Protein AF-A0A535DQN3-F1 (afdb_monomer)

Mean predicted aligned error: 4.24 Å

pLDDT: mean 95.34, std 3.85, range [71.19, 98.5]

Foldseek 3Di:
DPDPPDDPVRDDDPDDDDDDDDDDDDPVVCVVVPPDPVPDDDQQFWFFFDADPDCVPGPDNPDDPGVVRGVVRRCVSNVHDPVD

Nearest PDB structures (foldseek):
  7yvy-assembly3_C  TM=9.181E-01  e=4.825E-03  Pyrococcus furiosus COM1
  7yvy-assembly2_B  TM=9.065E-01  e=1.284E-02  Pyrococcus furiosus COM1
  7yvy-assembly1_A  TM=8.983E-01  e=1.041E-02  Pyrococcus furiosus COM1

Structure (mmCIF, N/CA/C/O backbone):
data_AF-A0A535DQN3-F1
#
_entry.id   AF-A0A535DQN3-F1
#
loop_
_atom_site.group_PDB
_atom_site.id
_atom_site.type_symbol
_atom_site.label_atom_id
_atom_site.label_alt_id
_atom_site.label_comp_id
_atom_site.label_asym_id
_atom_site.label_entity_id
_atom_site.label_seq_id
_atom_site.pdbx_PDB_ins_code
_atom_site.Cartn_x
_atom_site.Cartn_y
_atom_site.Cartn_z
_atom_site.occupancy
_atom_site.B_iso_or_equiv
_atom_site.auth_seq_id
_atom_site.auth_comp_id
_atom_site.auth_asym_id
_atom_site.auth_atom_id
_atom_site.pdbx_PDB_model_num
ATOM 1 N N . MET A 1 1 ? 4.628 18.932 -23.557 1.00 71.19 1 MET A N 1
ATOM 2 C CA . MET A 1 1 ? 4.861 17.478 -23.414 1.00 71.19 1 MET A CA 1
ATOM 3 C C . MET A 1 1 ? 5.907 17.300 -22.326 1.00 71.19 1 MET A C 1
ATOM 5 O O . MET A 1 1 ? 6.860 18.062 -22.358 1.00 71.19 1 MET A O 1
ATOM 9 N N . VAL A 1 2 ? 5.687 16.418 -21.343 1.00 88.06 2 VAL A N 1
ATOM 10 C CA . VAL A 1 2 ? 6.602 16.250 -20.191 1.00 88.06 2 VAL A CA 1
ATOM 11 C C . VAL A 1 2 ? 7.551 15.080 -20.446 1.00 88.06 2 VAL A C 1
ATOM 13 O O . VAL A 1 2 ? 8.748 15.288 -20.591 1.00 88.06 2 VAL A O 1
ATOM 16 N N . CYS A 1 3 ? 7.014 13.871 -20.601 1.00 89.69 3 CYS A N 1
ATOM 17 C CA . CYS A 1 3 ? 7.780 12.682 -20.962 1.00 89.69 3 CYS A CA 1
ATOM 18 C C . CYS A 1 3 ? 6.931 11.807 -21.882 1.00 89.69 3 CYS A C 1
ATOM 20 O O . CYS A 1 3 ? 5.772 11.546 -21.578 1.00 89.69 3 CYS A O 1
ATOM 22 N N . PHE A 1 4 ? 7.476 11.368 -23.014 1.00 91.75 4 PHE A N 1
ATOM 23 C CA . PHE A 1 4 ? 6.785 10.415 -23.880 1.00 91.75 4 PHE A CA 1
ATOM 24 C C . PHE A 1 4 ? 6.667 9.050 -23.166 1.00 91.75 4 PHE A C 1
ATOM 26 O O . PHE A 1 4 ? 7.661 8.608 -22.591 1.00 91.75 4 PHE A O 1
ATOM 33 N N . PRO A 1 5 ? 5.512 8.354 -23.193 1.00 93.69 5 PRO A N 1
ATOM 34 C CA . PRO A 1 5 ? 4.286 8.633 -23.956 1.00 93.69 5 PRO A CA 1
ATOM 35 C C . PRO A 1 5 ? 3.198 9.403 -23.177 1.00 93.69 5 PRO A C 1
ATOM 37 O O . PRO A 1 5 ? 2.052 9.467 -23.615 1.00 93.69 5 PRO A O 1
ATOM 40 N N . TYR A 1 6 ? 3.518 9.980 -22.020 1.00 94.56 6 TYR A N 1
ATOM 41 C CA . TYR A 1 6 ? 2.537 10.511 -21.077 1.00 94.56 6 TYR A CA 1
ATOM 42 C C . TYR A 1 6 ? 2.261 12.023 -21.282 1.00 94.56 6 TYR A C 1
ATOM 44 O O . TYR A 1 6 ? 3.154 12.857 -21.081 1.00 94.56 6 TYR A O 1
ATOM 52 N N . PRO A 1 7 ? 1.025 12.436 -21.647 1.00 93.94 7 PRO A N 1
ATOM 53 C CA . PRO A 1 7 ? 0.627 13.845 -21.706 1.00 93.94 7 PRO A CA 1
ATOM 54 C C . PRO A 1 7 ? 0.651 14.500 -20.316 1.00 93.94 7 PRO A C 1
ATOM 56 O O . PRO A 1 7 ? 0.749 13.827 -19.294 1.00 93.94 7 PRO A O 1
ATOM 59 N N . LYS A 1 8 ? 0.532 15.836 -20.261 1.00 90.56 8 LYS A N 1
ATOM 60 C CA . LYS A 1 8 ? 0.700 16.631 -19.024 1.00 90.56 8 LYS A CA 1
ATOM 61 C C . LYS A 1 8 ? -0.065 16.059 -17.821 1.00 90.56 8 LYS A C 1
ATOM 63 O O . LYS A 1 8 ? 0.521 15.935 -16.758 1.00 90.56 8 LYS A O 1
ATOM 68 N N . LEU A 1 9 ? -1.332 15.680 -18.001 1.00 92.56 9 LEU A N 1
ATOM 69 C CA . LEU A 1 9 ? -2.198 15.198 -16.914 1.00 92.56 9 LEU A CA 1
ATOM 70 C C . LEU A 1 9 ? -1.955 13.731 -16.507 1.00 92.56 9 LEU A C 1
ATOM 72 O O . LEU A 1 9 ? -2.577 13.258 -15.567 1.00 92.56 9 LEU A O 1
ATOM 76 N N . MET A 1 10 ? -1.056 13.016 -17.191 1.00 94.31 10 MET A N 1
ATOM 77 C CA . MET A 1 10 ? -0.583 11.678 -16.802 1.00 94.31 10 MET A CA 1
ATOM 78 C C . MET A 1 10 ? 0.765 11.718 -16.064 1.00 94.31 10 MET A C 1
ATOM 80 O O . MET A 1 10 ? 1.322 10.671 -15.750 1.00 94.31 10 MET A O 1
ATOM 84 N N . ASN A 1 11 ? 1.317 12.910 -15.814 1.00 92.25 11 ASN A N 1
ATOM 85 C CA . ASN A 1 11 ? 2.547 13.086 -15.046 1.00 92.25 11 ASN A CA 1
ATOM 86 C C . ASN A 1 11 ? 2.203 13.655 -13.666 1.00 92.25 11 ASN A C 1
ATOM 88 O O . ASN A 1 11 ? 1.287 14.468 -13.536 1.00 92.25 11 ASN A O 1
ATOM 92 N N . ALA A 1 12 ? 2.942 13.231 -12.642 1.00 90.62 12 ALA A N 1
ATOM 93 C CA . ALA A 1 12 ? 2.718 13.683 -11.276 1.00 90.62 12 ALA A CA 1
ATOM 94 C C . ALA A 1 12 ? 2.998 15.187 -11.118 1.00 90.62 12 ALA A C 1
ATOM 96 O O . ALA A 1 12 ? 3.950 15.720 -11.689 1.00 90.62 12 ALA A O 1
ATOM 97 N N . ILE A 1 13 ? 2.192 15.848 -10.287 1.00 87.62 13 ILE A N 1
ATOM 98 C CA . ILE A 1 13 ? 2.451 17.190 -9.760 1.00 87.62 13 ILE A CA 1
ATOM 99 C C . ILE A 1 13 ? 2.728 16.982 -8.273 1.00 87.62 13 ILE A C 1
ATOM 101 O O . ILE A 1 13 ? 1.830 16.602 -7.530 1.00 87.62 13 ILE A O 1
ATOM 105 N N . MET A 1 14 ? 3.992 17.109 -7.873 1.00 84.12 14 MET A N 1
ATOM 106 C CA . MET A 1 14 ? 4.468 16.637 -6.563 1.00 84.12 14 MET A CA 1
ATOM 107 C C . MET A 1 14 ? 4.339 17.672 -5.437 1.00 84.12 14 MET A C 1
ATOM 109 O O . MET A 1 14 ? 4.668 17.366 -4.297 1.00 84.12 14 MET A O 1
ATOM 113 N N . GLU A 1 15 ? 3.884 18.887 -5.737 1.0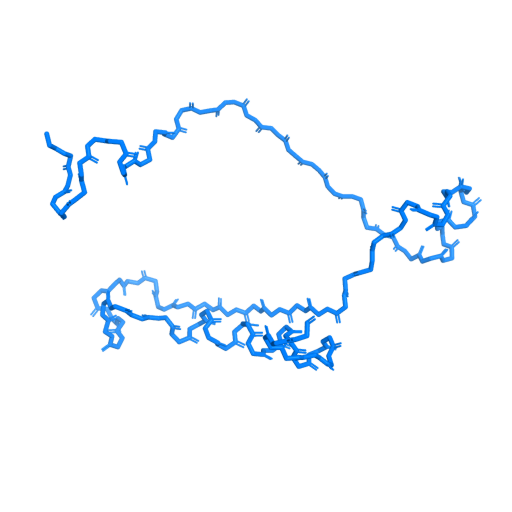0 88.06 15 GLU A N 1
ATOM 114 C CA . GLU A 1 15 ? 3.745 19.962 -4.751 1.00 88.06 15 GLU A CA 1
ATOM 115 C C . GLU A 1 15 ? 2.461 19.771 -3.933 1.00 88.06 15 GLU A C 1
ATOM 117 O O . GLU A 1 15 ? 1.374 20.165 -4.357 1.00 88.06 15 GLU A O 1
ATOM 122 N N . VAL A 1 16 ? 2.593 19.133 -2.767 1.00 90.00 16 VAL A N 1
ATOM 123 C CA . VAL A 1 16 ? 1.521 18.966 -1.777 1.00 90.00 16 VAL A CA 1
ATOM 124 C C . VAL A 1 16 ? 2.071 19.127 -0.359 1.00 90.00 16 VAL A C 1
ATOM 126 O O . VAL A 1 16 ? 3.138 18.603 -0.049 1.00 90.00 16 VAL A O 1
ATOM 129 N N . ASP A 1 17 ? 1.300 19.776 0.513 1.00 94.06 17 ASP A N 1
ATOM 130 C CA . ASP A 1 17 ? 1.515 19.782 1.964 1.00 94.06 17 ASP A CA 1
ATOM 131 C C . ASP A 1 17 ? 0.458 18.882 2.619 1.00 94.06 17 ASP A C 1
ATOM 133 O O . ASP A 1 17 ? -0.701 19.271 2.771 1.00 94.06 17 ASP A O 1
ATOM 137 N N . GLN A 1 18 ? 0.834 17.648 2.972 1.00 93.94 18 GLN A N 1
ATOM 138 C CA . GLN A 1 18 ? -0.083 16.662 3.560 1.00 93.94 18 GLN A CA 1
ATOM 139 C C . GLN A 1 18 ? 0.588 15.796 4.634 1.00 93.94 18 GLN A C 1
ATOM 141 O O . GLN A 1 18 ? 1.790 15.537 4.584 1.00 93.94 18 GLN A O 1
ATOM 146 N N . GLY A 1 19 ? -0.210 15.303 5.584 1.00 95.50 19 GLY A N 1
ATOM 147 C CA . GLY A 1 19 ? 0.215 14.375 6.632 1.00 95.50 19 GLY A CA 1
ATOM 148 C C . GLY A 1 19 ? -0.841 13.301 6.889 1.00 95.50 19 GLY A C 1
ATOM 149 O O . GLY A 1 19 ? -2.034 13.541 6.714 1.00 95.50 19 GLY A O 1
ATOM 150 N N . ALA A 1 20 ? -0.397 12.113 7.298 1.00 97.25 20 ALA A N 1
ATOM 151 C CA . ALA A 1 20 ? -1.261 10.986 7.635 1.00 97.25 20 ALA A CA 1
ATOM 152 C C . ALA A 1 20 ? -0.68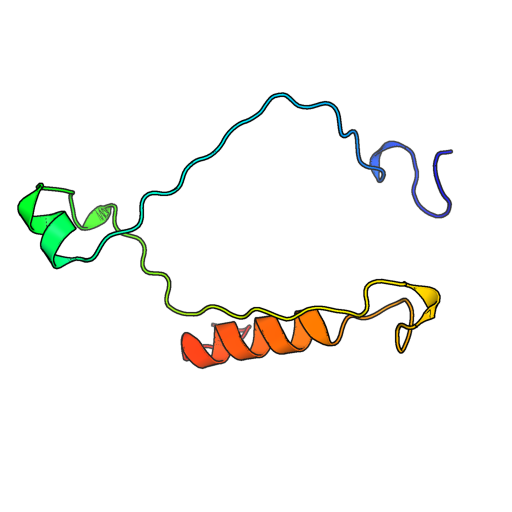9 10.211 8.830 1.00 97.25 20 ALA A C 1
ATOM 154 O O . ALA A 1 20 ? 0.525 10.182 9.033 1.00 97.25 20 ALA A O 1
ATOM 155 N N . ALA A 1 21 ? -1.565 9.566 9.601 1.00 97.62 21 ALA A N 1
ATOM 156 C CA . ALA A 1 21 ? -1.189 8.708 10.718 1.00 97.62 21 ALA A CA 1
ATOM 157 C C . ALA A 1 21 ? -2.109 7.483 10.783 1.00 97.62 21 ALA A C 1
ATOM 159 O O . ALA A 1 21 ? -3.297 7.571 10.474 1.00 97.62 21 ALA A O 1
ATOM 160 N N . VAL A 1 22 ? -1.550 6.353 11.216 1.00 95.94 22 VAL A N 1
ATOM 161 C CA . VAL A 1 22 ? -2.287 5.122 11.519 1.00 95.94 22 VAL A CA 1
ATOM 162 C C . VAL A 1 22 ? -1.889 4.678 12.919 1.00 95.94 22 VAL A C 1
ATOM 164 O O . VAL A 1 22 ? -0.705 4.654 13.249 1.00 95.94 22 VAL A O 1
ATOM 167 N N . ILE A 1 23 ? -2.877 4.332 13.741 1.00 94.25 23 ILE A N 1
ATOM 168 C CA . ILE A 1 23 ? -2.666 3.792 15.084 1.00 94.25 23 ILE A CA 1
ATOM 169 C C . ILE A 1 23 ? -2.871 2.283 15.007 1.00 94.25 23 ILE A C 1
ATOM 171 O O . ILE A 1 23 ? -3.937 1.823 14.603 1.00 94.25 23 ILE A O 1
ATOM 175 N N . LEU A 1 24 ? -1.849 1.523 15.396 1.00 96.19 24 LEU A N 1
ATOM 176 C CA . LEU A 1 24 ? -1.921 0.071 15.517 1.00 96.19 24 LEU A CA 1
ATOM 177 C C . LEU A 1 24 ? -1.848 -0.314 16.989 1.00 96.19 24 LEU A C 1
ATOM 179 O O . LEU A 1 24 ? -1.074 0.260 17.753 1.00 96.19 24 LEU A O 1
ATOM 183 N N . THR A 1 25 ? -2.648 -1.296 17.378 1.00 96.69 25 THR A N 1
ATOM 184 C CA . THR A 1 25 ? -2.650 -1.842 18.733 1.00 96.69 25 THR A CA 1
ATOM 185 C C . THR A 1 25 ? -3.196 -3.268 18.724 1.00 96.69 25 THR A C 1
ATOM 187 O O . THR A 1 25 ? -3.789 -3.708 17.736 1.00 96.69 25 THR A O 1
ATOM 190 N N . GLY A 1 26 ? -2.994 -3.998 19.819 1.00 97.12 26 GLY A N 1
ATOM 191 C CA . GLY A 1 26 ? -3.660 -5.275 20.041 1.00 97.12 26 GLY A CA 1
ATOM 192 C C . GLY A 1 26 ? -5.133 -5.078 20.406 1.00 97.12 26 GLY A C 1
ATOM 193 O O . GLY A 1 26 ? -5.507 -4.075 21.015 1.00 97.12 26 GLY A O 1
ATOM 194 N N . SER A 1 27 ? -5.974 -6.063 20.080 1.00 97.00 27 SER A N 1
ATOM 195 C CA . SER A 1 27 ? -7.395 -6.029 20.452 1.00 97.00 27 SER A CA 1
ATOM 196 C C . SER A 1 27 ? -7.614 -5.948 21.966 1.00 97.00 27 SER A C 1
ATOM 198 O O . SER A 1 27 ? -8.591 -5.353 22.392 1.00 97.00 27 SER A O 1
ATOM 200 N N . GLU A 1 28 ? -6.721 -6.511 22.785 1.00 97.62 28 GLU A N 1
ATOM 201 C CA . GLU A 1 28 ? -6.789 -6.399 24.251 1.00 97.62 28 GLU A CA 1
ATOM 202 C C . GLU A 1 28 ? -6.688 -4.940 24.705 1.00 97.62 28 GLU A C 1
ATOM 204 O O . GLU A 1 28 ? -7.644 -4.402 25.258 1.00 97.62 28 GLU A O 1
ATOM 209 N N . THR A 1 29 ? -5.595 -4.262 24.355 1.00 97.94 29 THR A N 1
ATOM 210 C CA . THR A 1 29 ? -5.395 -2.845 24.674 1.00 97.94 29 THR A CA 1
ATOM 211 C C . THR A 1 29 ? -6.513 -1.968 24.112 1.00 97.94 29 THR A C 1
ATOM 213 O O . THR A 1 29 ? -6.967 -1.053 24.792 1.00 97.94 29 THR A O 1
ATOM 216 N N . ALA A 1 30 ? -7.002 -2.247 22.897 1.00 97.44 30 ALA A N 1
ATOM 217 C CA . ALA A 1 30 ? -8.125 -1.509 22.319 1.00 97.44 30 ALA A CA 1
ATOM 218 C C . ALA A 1 30 ? -9.407 -1.619 23.167 1.00 97.44 30 ALA A C 1
ATOM 220 O O . ALA A 1 30 ? -10.123 -0.624 23.296 1.00 97.44 30 ALA A O 1
ATOM 221 N N . ARG A 1 31 ? -9.677 -2.782 23.786 1.00 97.31 31 ARG A N 1
ATOM 222 C CA . ARG A 1 31 ? -10.796 -2.952 24.735 1.00 97.31 31 ARG A CA 1
ATOM 223 C C . ARG A 1 31 ? -10.551 -2.217 26.039 1.00 97.31 31 ARG A C 1
ATOM 225 O O . ARG A 1 3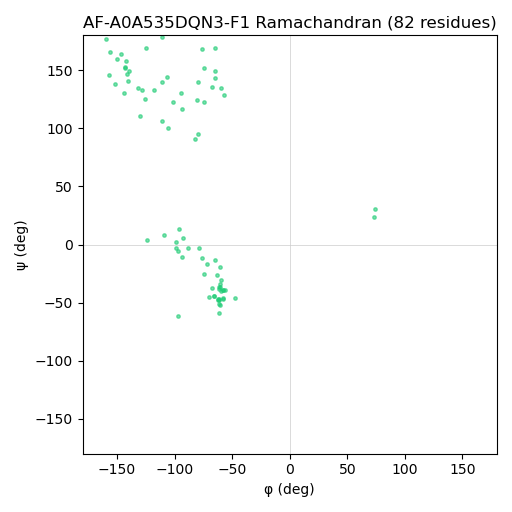1 ? -11.461 -1.545 26.512 1.00 97.31 31 ARG A O 1
ATOM 232 N N . GLU A 1 32 ? -9.346 -2.325 26.598 1.00 98.12 32 GLU A N 1
ATOM 233 C CA . GLU A 1 32 ? -8.985 -1.683 27.870 1.00 98.12 32 GLU A CA 1
ATOM 234 C C . GLU A 1 32 ? -9.208 -0.168 27.831 1.00 98.12 32 GLU A C 1
ATOM 236 O O . GLU A 1 32 ? -9.713 0.408 28.794 1.00 98.12 32 GLU A O 1
ATOM 241 N N . ILE A 1 33 ? -8.889 0.472 26.702 1.00 97.31 33 ILE A N 1
ATOM 242 C CA . ILE A 1 33 ? -9.082 1.918 26.511 1.00 97.31 33 ILE A CA 1
ATOM 243 C C . ILE A 1 33 ? -10.433 2.278 25.866 1.00 97.31 33 ILE A C 1
ATOM 245 O O . ILE A 1 33 ? -10.677 3.446 25.565 1.00 97.31 33 ILE A O 1
ATOM 249 N N . GLY A 1 34 ? -11.317 1.297 25.658 1.00 97.25 34 GLY A N 1
ATOM 250 C CA . GLY A 1 34 ? -12.701 1.512 25.23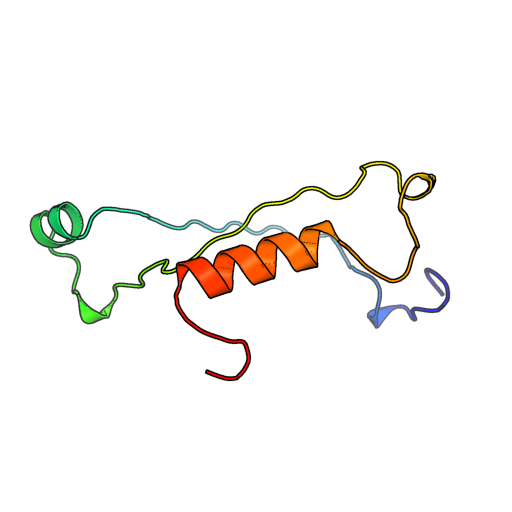0 1.00 97.25 34 GLY A CA 1
ATOM 251 C C . GLY A 1 34 ? -12.900 1.906 23.762 1.00 97.25 34 GLY A C 1
ATOM 252 O O . GLY A 1 34 ? -13.852 2.626 23.460 1.00 97.25 34 GLY A O 1
ATOM 253 N N . ILE A 1 35 ? -12.040 1.466 22.833 1.00 97.31 35 ILE A N 1
ATOM 254 C CA . ILE A 1 35 ? -12.254 1.692 21.392 1.00 97.31 35 ILE A CA 1
ATOM 255 C C . ILE A 1 35 ? -13.372 0.760 20.894 1.00 97.31 35 ILE A C 1
ATOM 257 O O . ILE A 1 35 ? -13.206 -0.458 20.983 1.00 97.31 35 ILE A O 1
ATOM 261 N N . PRO A 1 36 ? -14.463 1.288 20.303 1.00 97.06 36 PRO A N 1
ATOM 262 C CA . PRO A 1 36 ? -15.551 0.470 19.764 1.00 97.06 36 PRO A CA 1
ATOM 263 C C . PRO A 1 36 ? -15.076 -0.539 18.702 1.00 97.06 36 PRO A C 1
ATOM 26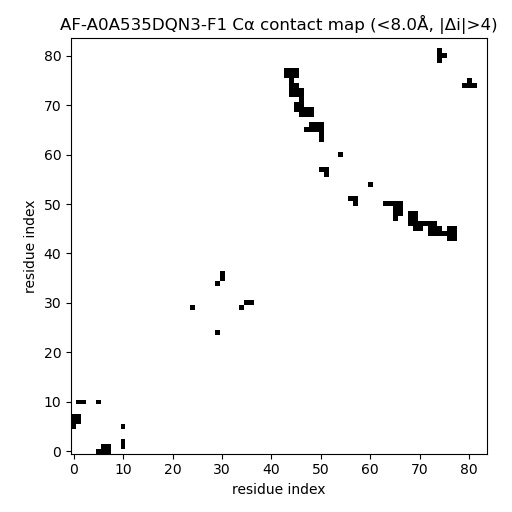5 O O . PRO A 1 36 ? -14.381 -0.151 17.760 1.00 97.06 36 PRO A O 1
ATOM 268 N N . GLU A 1 37 ? -15.441 -1.822 18.851 1.00 96.44 37 GLU A N 1
ATOM 269 C CA . GLU A 1 37 ? -14.986 -2.909 17.958 1.00 96.44 37 GLU A CA 1
ATOM 270 C C . GLU A 1 37 ? -15.463 -2.741 16.504 1.00 96.44 37 GLU A C 1
ATOM 272 O O . GLU A 1 37 ? -14.780 -3.170 15.578 1.00 96.44 37 GLU A O 1
ATOM 277 N N . ASP A 1 38 ? -16.586 -2.052 16.277 1.00 97.06 38 ASP A N 1
ATOM 278 C CA . ASP A 1 38 ? -17.122 -1.730 14.944 1.00 97.06 38 ASP A CA 1
ATOM 279 C C . ASP A 1 38 ? -16.214 -0.793 14.127 1.00 97.06 38 ASP A C 1
ATOM 281 O O . ASP A 1 38 ? -16.394 -0.647 12.919 1.00 97.06 38 ASP A O 1
ATOM 285 N N . ARG A 1 39 ? -15.218 -0.170 14.771 1.00 94.44 39 ARG A N 1
ATOM 286 C CA . ARG A 1 39 ? -14.210 0.682 14.120 1.00 94.44 39 ARG A CA 1
ATOM 287 C C . ARG A 1 39 ? -12.907 -0.043 13.808 1.00 94.44 39 ARG A C 1
ATOM 289 O O . ARG A 1 39 ? -12.001 0.564 13.237 1.00 94.44 39 ARG A O 1
ATOM 296 N N . TRP A 1 40 ? -12.756 -1.289 14.242 1.00 97.00 40 TRP A N 1
ATOM 297 C CA . TRP A 1 40 ? -11.491 -1.996 14.111 1.00 97.00 40 TRP A CA 1
ATOM 298 C C . TRP A 1 40 ? -11.314 -2.547 12.698 1.00 97.00 40 TRP A C 1
ATOM 300 O O . TRP A 1 40 ? -12.233 -3.096 12.098 1.00 97.00 40 TRP A O 1
ATOM 310 N N . VAL A 1 41 ? -10.089 -2.439 12.186 1.00 97.19 41 VAL A N 1
ATOM 311 C CA . VAL A 1 41 ? -9.683 -3.035 10.911 1.00 97.19 41 VAL A CA 1
ATOM 312 C C . VAL A 1 41 ? -8.456 -3.896 11.162 1.00 97.19 41 VAL A C 1
ATOM 314 O O . VAL A 1 41 ? -7.454 -3.427 11.701 1.00 97.19 41 VAL A O 1
ATOM 317 N N . TYR A 1 42 ? -8.536 -5.162 10.765 1.00 96.50 42 TYR A N 1
ATOM 318 C CA . TYR A 1 42 ? -7.457 -6.126 10.942 1.00 96.50 42 TYR A CA 1
ATOM 319 C C . TYR A 1 42 ? -6.580 -6.204 9.692 1.00 96.50 42 TYR A C 1
ATOM 321 O O . TYR A 1 42 ? -7.072 -6.381 8.577 1.00 96.50 42 TYR A O 1
ATOM 329 N N . LEU A 1 43 ? -5.263 -6.117 9.882 1.00 95.94 43 LEU A N 1
ATOM 330 C CA . LEU A 1 43 ? -4.284 -6.372 8.829 1.00 95.94 43 LEU A CA 1
ATOM 331 C C . LEU A 1 43 ? -4.049 -7.884 8.705 1.00 95.94 43 LEU A C 1
ATOM 333 O O . LEU A 1 43 ? -3.189 -8.442 9.383 1.00 95.94 43 LEU A O 1
ATOM 337 N N . TRP A 1 44 ? -4.819 -8.545 7.841 1.00 96.69 44 TRP A N 1
ATOM 338 C CA . TRP A 1 44 ? -4.775 -10.005 7.678 1.00 96.69 44 TRP A CA 1
ATOM 339 C C . TRP A 1 44 ? -3.552 -10.527 6.927 1.00 96.69 44 TRP A C 1
ATOM 341 O O . TRP A 1 44 ? -3.146 -11.668 7.124 1.00 96.69 44 TRP A O 1
ATOM 351 N N . GLY A 1 45 ? -2.942 -9.705 6.079 1.00 97.50 45 GLY A N 1
ATOM 352 C CA . GLY A 1 45 ? -1.784 -10.113 5.303 1.00 97.50 45 GLY A CA 1
ATOM 353 C C . GLY A 1 45 ? -0.939 -8.936 4.858 1.00 97.50 45 GLY A C 1
ATOM 354 O O . GLY A 1 45 ? -1.446 -7.856 4.561 1.00 97.50 45 GLY A O 1
ATOM 355 N N . CYS A 1 46 ? 0.371 -9.154 4.801 1.00 97.50 46 CYS A N 1
ATOM 356 C CA . CYS A 1 46 ? 1.325 -8.184 4.290 1.00 97.50 46 CYS A CA 1
ATOM 357 C C . CYS A 1 46 ? 2.434 -8.882 3.499 1.00 97.50 46 CYS A C 1
ATOM 359 O O . CYS A 1 46 ? 2.704 -10.075 3.658 1.00 97.50 46 CYS A O 1
ATOM 361 N N . GLY A 1 47 ? 3.080 -8.125 2.620 1.00 97.62 47 GLY A N 1
ATOM 362 C CA . GLY A 1 47 ? 4.223 -8.590 1.857 1.00 97.62 47 GLY A CA 1
ATOM 363 C C . GLY A 1 47 ? 5.126 -7.419 1.519 1.00 97.62 47 GLY A C 1
ATOM 364 O O . GLY A 1 47 ? 4.653 -6.345 1.156 1.00 97.62 47 GLY A O 1
ATOM 365 N N . GLN A 1 48 ? 6.429 -7.638 1.648 1.00 97.56 48 GLN A N 1
ATOM 366 C CA . GLN A 1 48 ? 7.447 -6.653 1.326 1.00 97.56 48 GLN A CA 1
ATOM 367 C C . GLN A 1 48 ? 8.509 -7.311 0.455 1.00 97.56 48 GLN A C 1
ATOM 369 O O . GLN A 1 48 ? 8.967 -8.419 0.731 1.00 97.56 48 GLN A O 1
ATOM 374 N N . ALA A 1 49 ? 8.899 -6.610 -0.597 1.00 96.88 49 ALA A N 1
ATOM 375 C CA . ALA A 1 49 ? 9.995 -6.984 -1.467 1.00 96.88 49 ALA A CA 1
ATOM 376 C C . ALA A 1 49 ? 10.623 -5.710 -2.033 1.00 96.88 49 ALA A C 1
ATOM 378 O O . ALA A 1 49 ? 9.979 -4.663 -2.074 1.00 96.88 49 ALA A O 1
ATOM 379 N N . ASN A 1 50 ? 11.864 -5.817 -2.493 1.00 95.31 50 ASN A N 1
ATOM 380 C CA . ASN A 1 50 ? 12.550 -4.740 -3.190 1.00 95.31 50 ASN A CA 1
ATOM 381 C C . ASN A 1 50 ? 12.868 -5.201 -4.610 1.00 95.31 50 ASN A C 1
ATOM 383 O O . ASN A 1 50 ? 13.394 -6.298 -4.804 1.00 95.31 50 ASN A O 1
ATOM 387 N N . ASP A 1 51 ? 12.577 -4.357 -5.596 1.00 94.69 51 ASP A N 1
ATOM 388 C CA . ASP A 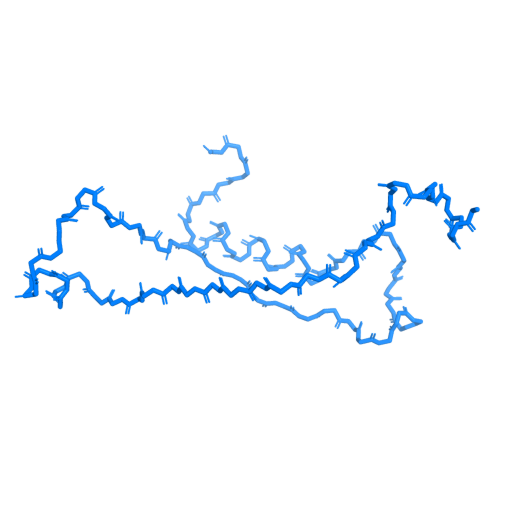1 51 ? 13.216 -4.487 -6.902 1.00 94.69 51 ASP A CA 1
ATOM 389 C C . ASP A 1 51 ? 14.651 -3.963 -6.839 1.00 94.69 51 ASP A C 1
ATOM 391 O O . ASP A 1 51 ? 15.056 -3.270 -5.902 1.00 94.69 51 ASP A O 1
ATOM 395 N N . LYS A 1 52 ? 15.419 -4.254 -7.889 1.00 95.44 52 LYS A N 1
ATOM 396 C CA . LYS A 1 52 ? 16.729 -3.635 -8.069 1.00 95.44 52 LYS A CA 1
ATOM 397 C C . LYS A 1 52 ? 16.586 -2.118 -8.159 1.00 95.44 52 LYS A C 1
ATOM 399 O O . LYS A 1 52 ? 15.719 -1.601 -8.877 1.00 95.44 52 LYS A O 1
ATOM 404 N N . TRP A 1 53 ? 17.465 -1.442 -7.426 1.00 94.44 53 TRP A N 1
ATOM 405 C CA . TRP A 1 53 ? 17.488 0.009 -7.291 1.00 94.44 53 TRP A CA 1
ATOM 406 C C . TRP A 1 53 ? 17.713 0.698 -8.639 1.00 94.44 53 TRP A C 1
ATOM 408 O O . TRP A 1 53 ? 16.932 1.557 -9.043 1.00 94.44 53 TRP A O 1
ATOM 418 N N . LEU A 1 54 ? 18.749 0.277 -9.369 1.00 96.56 54 LEU A N 1
ATOM 419 C CA . LEU A 1 54 ? 19.046 0.807 -10.693 1.00 96.56 54 LEU A CA 1
ATOM 420 C C . LEU A 1 54 ? 18.151 0.143 -11.739 1.00 96.56 54 LEU A C 1
ATOM 422 O O . LEU A 1 54 ? 18.142 -1.079 -11.896 1.00 96.56 54 LEU A O 1
ATOM 426 N N . VAL A 1 55 ? 17.413 0.9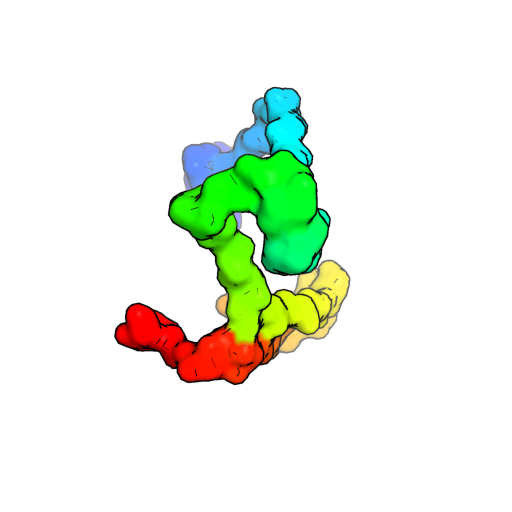64 -12.493 1.00 93.81 55 VAL A N 1
ATOM 427 C CA . VAL A 1 55 ? 16.505 0.480 -13.545 1.00 93.81 55 VAL A CA 1
ATOM 428 C C . VAL A 1 55 ? 17.261 -0.350 -14.581 1.00 93.81 55 VAL A C 1
ATOM 430 O O . VAL A 1 55 ? 16.757 -1.394 -14.975 1.00 93.81 55 VAL A O 1
ATOM 433 N N . SER A 1 56 ? 18.484 0.049 -14.946 1.00 96.88 56 SER A N 1
ATOM 434 C CA . SER A 1 56 ? 19.347 -0.653 -15.908 1.00 96.88 56 SER A CA 1
ATOM 435 C C . SER A 1 56 ? 19.716 -2.082 -15.503 1.00 96.88 56 SER A C 1
ATOM 437 O O . SER A 1 56 ? 20.110 -2.871 -16.354 1.00 96.88 56 SER A O 1
ATOM 439 N N . GLU A 1 57 ? 19.597 -2.430 -14.222 1.00 96.88 57 GLU A N 1
ATOM 440 C CA . GLU A 1 57 ? 19.906 -3.773 -13.730 1.00 96.88 57 GLU A CA 1
ATOM 441 C C . GLU A 1 57 ? 18.672 -4.683 -13.685 1.00 96.88 57 GLU A C 1
ATOM 443 O O . GLU A 1 57 ? 18.802 -5.890 -13.431 1.00 96.88 57 GLU A O 1
ATOM 448 N N . ARG A 1 58 ? 17.466 -4.131 -13.875 1.00 96.25 58 ARG A N 1
ATOM 449 C CA . ARG A 1 58 ? 16.214 -4.896 -13.831 1.00 96.25 58 ARG A CA 1
ATOM 450 C C . ARG A 1 58 ? 16.165 -5.914 -14.965 1.00 96.25 58 ARG A C 1
ATOM 452 O O . ARG A 1 58 ? 16.701 -5.706 -16.044 1.00 96.25 58 ARG A O 1
ATOM 459 N N . VAL A 1 59 ? 15.476 -7.024 -14.706 1.00 96.12 59 VAL A N 1
ATOM 460 C CA . VAL A 1 59 ? 15.314 -8.121 -15.675 1.00 96.12 59 VAL A CA 1
ATOM 461 C C . VAL A 1 59 ? 14.612 -7.670 -16.962 1.00 96.12 59 VAL A C 1
ATOM 463 O O . VAL A 1 59 ? 14.907 -8.170 -18.040 1.00 96.12 59 VAL A O 1
ATOM 466 N N . ASN A 1 60 ? 13.678 -6.727 -16.844 1.00 96.25 60 ASN A N 1
ATOM 467 C CA . ASN A 1 60 ? 13.008 -6.040 -17.941 1.00 96.25 60 ASN A CA 1
ATOM 468 C C . ASN A 1 60 ? 12.411 -4.718 -17.418 1.00 96.25 60 ASN A C 1
ATOM 470 O O . ASN A 1 60 ? 12.478 -4.426 -16.221 1.00 96.25 60 ASN A O 1
ATOM 474 N N . TYR A 1 61 ? 11.817 -3.928 -18.316 1.00 95.06 61 TYR A N 1
ATOM 475 C CA . TYR A 1 61 ? 11.312 -2.581 -18.010 1.00 95.06 61 TYR A CA 1
ATOM 476 C C . TYR A 1 61 ? 9.782 -2.464 -17.980 1.00 95.06 61 TYR A C 1
ATOM 478 O O . TYR A 1 61 ? 9.256 -1.361 -17.887 1.00 95.06 61 TYR A O 1
ATOM 486 N N . HIS A 1 62 ? 9.061 -3.584 -18.058 1.00 94.88 62 HIS A N 1
ATOM 487 C CA . HIS A 1 62 ? 7.594 -3.601 -18.126 1.00 94.88 62 HIS A CA 1
ATOM 488 C C . HIS A 1 62 ? 6.948 -4.450 -17.018 1.00 94.88 62 HIS A C 1
ATOM 490 O O . HIS A 1 62 ? 5.734 -4.644 -17.013 1.00 94.88 62 HIS A O 1
ATOM 496 N N . SER A 1 63 ? 7.738 -5.007 -16.096 1.00 95.31 63 SER A N 1
ATOM 497 C CA . SER A 1 63 ? 7.239 -5.813 -14.979 1.00 95.31 63 SER A CA 1
ATOM 498 C C . SER A 1 63 ? 8.094 -5.647 -13.722 1.00 95.31 63 SER A C 1
ATOM 500 O O . SER A 1 63 ? 9.225 -5.170 -13.783 1.00 95.31 63 SER A O 1
ATOM 502 N N . SER A 1 64 ? 7.542 -6.064 -12.581 1.00 96.56 64 SER A N 1
ATOM 503 C CA . SER A 1 64 ? 8.216 -6.067 -11.281 1.00 96.56 64 SER A CA 1
ATOM 504 C C . SER A 1 64 ? 8.068 -7.442 -10.615 1.00 96.56 64 SER A C 1
ATOM 506 O O . SER A 1 64 ? 6.959 -7.826 -10.221 1.00 96.56 64 SER A O 1
ATOM 508 N N . PRO A 1 65 ? 9.161 -8.217 -10.494 1.00 96.00 65 PRO A N 1
ATOM 509 C CA . PRO A 1 65 ? 9.180 -9.425 -9.677 1.00 96.00 65 PRO A CA 1
ATOM 510 C C . PRO A 1 65 ? 8.917 -9.131 -8.196 1.00 96.00 65 PRO A C 1
ATOM 512 O O . PRO A 1 65 ? 8.225 -9.916 -7.547 1.00 96.00 65 PRO A O 1
ATOM 515 N N . GLY A 1 66 ? 9.416 -7.998 -7.681 1.00 96.69 66 GLY A N 1
ATOM 516 C CA . GLY A 1 66 ? 9.214 -7.588 -6.292 1.00 96.69 66 GLY A CA 1
ATOM 517 C C . GLY A 1 66 ? 7.735 -7.409 -5.947 1.00 96.69 66 GLY A C 1
ATOM 518 O O . GLY A 1 66 ? 7.246 -8.043 -5.014 1.00 96.69 66 GLY A O 1
ATOM 519 N N . ILE A 1 67 ? 6.998 -6.631 -6.748 1.00 96.94 67 ILE A N 1
ATOM 520 C CA . ILE A 1 67 ? 5.552 -6.427 -6.561 1.00 96.94 67 ILE A CA 1
ATOM 521 C C . ILE A 1 67 ? 4.820 -7.768 -6.602 1.00 96.94 67 ILE A C 1
ATOM 523 O O . ILE A 1 67 ? 4.038 -8.063 -5.704 1.00 96.94 67 ILE A O 1
ATOM 527 N N . ARG A 1 68 ? 5.121 -8.626 -7.587 1.00 96.69 68 ARG A N 1
ATOM 528 C CA . ARG A 1 68 ? 4.480 -9.945 -7.698 1.00 96.69 68 ARG A CA 1
ATOM 529 C C . ARG A 1 68 ? 4.701 -10.797 -6.446 1.00 96.69 68 ARG A C 1
ATOM 531 O O . ARG A 1 68 ? 3.752 -11.388 -5.944 1.00 96.69 68 ARG A O 1
ATOM 538 N N . ALA A 1 69 ? 5.931 -10.850 -5.938 1.00 97.69 69 ALA A N 1
ATOM 539 C CA . ALA A 1 69 ? 6.259 -11.616 -4.739 1.00 97.69 69 ALA A CA 1
ATOM 540 C C . ALA A 1 69 ? 5.571 -11.050 -3.485 1.00 97.69 69 ALA A C 1
ATOM 542 O O . ALA A 1 69 ? 4.989 -11.811 -2.710 1.00 97.69 69 ALA A O 1
ATOM 543 N N . ALA A 1 70 ? 5.593 -9.725 -3.311 1.00 98.25 70 ALA A N 1
ATOM 544 C CA . ALA A 1 70 ? 4.948 -9.049 -2.190 1.00 98.25 70 ALA A CA 1
ATOM 545 C C . ALA A 1 70 ? 3.427 -9.281 -2.186 1.00 98.25 70 ALA A C 1
ATOM 547 O O . ALA A 1 70 ? 2.873 -9.682 -1.163 1.00 98.25 70 ALA A O 1
ATOM 548 N N . THR A 1 71 ? 2.761 -9.119 -3.333 1.00 97.56 71 THR A N 1
ATOM 549 C CA . THR A 1 71 ? 1.318 -9.362 -3.463 1.00 97.56 71 THR A CA 1
ATOM 550 C C . THR A 1 71 ? 0.963 -10.822 -3.186 1.00 97.56 71 THR A C 1
ATOM 552 O O . THR A 1 71 ? 0.074 -11.082 -2.377 1.00 97.56 71 THR A O 1
ATOM 555 N N . SER A 1 72 ? 1.683 -11.783 -3.778 1.00 97.81 72 SER A N 1
ATOM 556 C CA . SER A 1 72 ? 1.436 -13.210 -3.524 1.00 97.81 72 SER A CA 1
ATOM 557 C C . SER A 1 72 ? 1.601 -13.572 -2.046 1.00 97.81 72 SER A C 1
ATOM 559 O O . SER A 1 72 ? 0.806 -14.343 -1.509 1.00 97.81 72 SER A O 1
ATOM 561 N N . ARG A 1 73 ? 2.605 -13.001 -1.365 1.00 98.25 73 ARG A N 1
ATOM 562 C CA . ARG A 1 73 ? 2.814 -13.222 0.071 1.00 98.25 73 ARG A CA 1
ATOM 563 C C . ARG A 1 73 ? 1.676 -12.642 0.909 1.00 98.25 73 ARG A C 1
ATOM 565 O O . ARG A 1 73 ? 1.211 -13.333 1.812 1.00 98.25 73 ARG A O 1
ATOM 572 N N . ALA A 1 74 ? 1.233 -11.421 0.605 1.00 98.50 74 ALA A N 1
ATOM 573 C CA . ALA A 1 74 ? 0.145 -10.767 1.328 1.00 98.50 74 ALA A CA 1
ATOM 574 C C . ALA A 1 74 ? -1.170 -11.555 1.211 1.00 98.50 74 ALA A C 1
ATOM 576 O O . ALA A 1 74 ? -1.789 -11.851 2.230 1.00 98.50 74 ALA A O 1
ATOM 577 N N . LEU A 1 75 ? -1.540 -11.971 -0.006 1.00 98.38 75 LEU A N 1
ATOM 578 C CA . LEU A 1 75 ? -2.736 -12.785 -0.260 1.00 98.38 75 LEU A CA 1
ATOM 579 C C . LEU A 1 75 ? -2.660 -14.142 0.448 1.00 98.38 75 LEU A C 1
ATOM 581 O O . LEU A 1 75 ? -3.584 -14.529 1.157 1.00 98.38 75 LEU A O 1
ATOM 585 N N . SER A 1 76 ? -1.515 -14.825 0.337 1.00 98.06 76 SER A N 1
ATOM 586 C CA . SER A 1 76 ? -1.290 -16.101 1.022 1.00 98.06 76 SER A CA 1
ATOM 587 C C . SER A 1 76 ? -1.363 -15.974 2.545 1.00 98.06 76 SER A C 1
ATOM 589 O O . SER A 1 76 ? -1.886 -16.876 3.191 1.00 98.06 76 SER A O 1
ATOM 591 N N . MET A 1 77 ? -0.850 -14.885 3.126 1.00 98.31 77 MET A N 1
ATOM 592 C CA . MET A 1 77 ? -0.927 -14.640 4.569 1.00 98.31 77 MET A CA 1
ATOM 593 C C . MET A 1 77 ? -2.368 -14.385 5.027 1.00 98.31 77 MET A C 1
ATOM 595 O O . MET A 1 77 ? -2.751 -14.879 6.082 1.00 98.31 77 MET A O 1
ATOM 599 N N . ALA A 1 78 ? -3.158 -13.680 4.215 1.00 98.19 78 ALA A N 1
ATOM 600 C CA . AL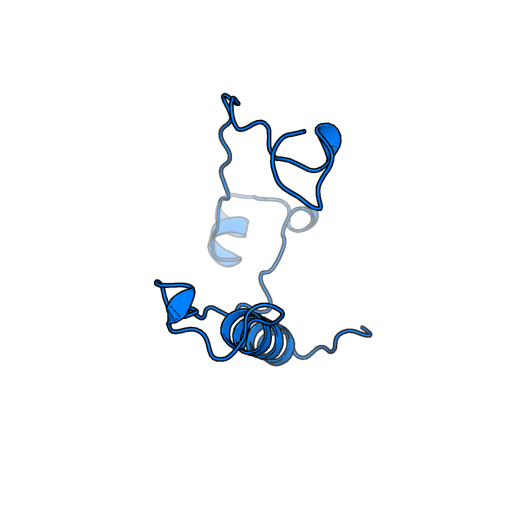A A 1 78 ? -4.577 -13.449 4.467 1.00 98.19 78 ALA A CA 1
ATOM 601 C C . ALA A 1 78 ? -5.464 -14.675 4.163 1.00 98.19 78 ALA A C 1
ATOM 603 O O . ALA A 1 78 ? -6.629 -14.685 4.546 1.00 98.19 78 ALA A O 1
ATOM 604 N N . GLY A 1 79 ? -4.932 -15.706 3.495 1.00 98.06 79 GLY A N 1
ATOM 605 C CA . GLY A 1 79 ? -5.673 -16.922 3.149 1.00 98.06 79 GLY A CA 1
ATOM 606 C C . GLY A 1 79 ? -6.699 -16.734 2.028 1.00 98.06 79 GLY A C 1
ATOM 607 O O . GLY A 1 79 ? -7.648 -17.509 1.954 1.00 98.06 79 GLY A O 1
ATOM 608 N N . ILE A 1 80 ? -6.511 -15.725 1.174 1.00 98.12 80 ILE A N 1
ATOM 609 C CA . ILE A 1 80 ? -7.434 -15.361 0.089 1.00 98.12 80 ILE A CA 1
ATOM 610 C C . ILE A 1 80 ? -6.730 -15.335 -1.273 1.00 98.12 80 ILE A C 1
ATOM 612 O O . ILE A 1 80 ? -5.499 -15.386 -1.376 1.00 98.12 80 ILE A O 1
ATOM 616 N N . THR A 1 81 ? -7.522 -15.235 -2.331 1.00 97.75 81 THR A N 1
ATOM 617 C CA . THR A 1 81 ? -7.102 -15.069 -3.722 1.00 97.75 81 THR A CA 1
ATOM 618 C C . THR A 1 81 ? -7.467 -13.677 -4.241 1.00 97.75 81 THR A C 1
ATOM 620 O O . THR A 1 81 ? -8.041 -12.858 -3.538 1.00 97.75 81 THR A O 1
ATOM 623 N N . VAL A 1 82 ? -7.115 -13.384 -5.495 1.00 96.50 82 VAL A N 1
ATOM 624 C CA . VAL A 1 82 ? -7.472 -12.111 -6.152 1.00 96.50 82 VAL A CA 1
ATOM 625 C C . VAL A 1 82 ? -8.970 -12.030 -6.492 1.00 96.50 82 VAL A C 1
ATOM 627 O O . VAL A 1 82 ? -9.463 -10.949 -6.791 1.00 96.50 82 VAL A O 1
ATOM 630 N N . ASN A 1 83 ? -9.675 -13.165 -6.491 1.00 97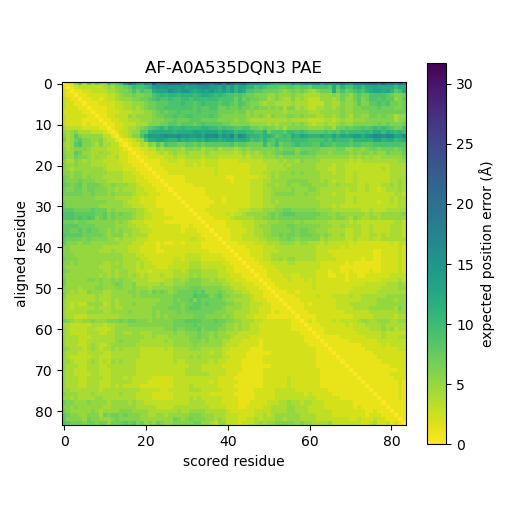.38 83 ASN A N 1
ATOM 631 C CA . ASN A 1 83 ? -11.088 -13.241 -6.870 1.00 97.38 83 ASN A CA 1
ATOM 632 C C . ASN A 1 83 ? -12.042 -13.266 -5.665 1.00 97.38 83 ASN A C 1
ATOM 634 O O . ASN A 1 83 ? -13.251 -13.327 -5.884 1.00 97.38 83 ASN A O 1
ATOM 638 N N . ASP A 1 84 ? -11.507 -13.276 -4.444 1.00 95.12 84 ASP A N 1
ATOM 639 C CA . ASP A 1 84 ? -12.281 -13.147 -3.205 1.00 95.12 84 ASP A CA 1
ATOM 640 C C . ASP A 1 84 ? -12.495 -11.664 -2.868 1.00 95.12 84 ASP A C 1
ATOM 642 O O . ASP A 1 84 ? -13.612 -11.319 -2.420 1.00 95.12 84 ASP A O 1
#

Solvent-accessible surface area (backbone atoms only — not comparable to full-atom values): 5796 Å² total; per-residue (Å²): 127,77,49,93,94,40,51,67,91,71,51,89,79,84,88,73,93,83,87,86,88,85,90,84,78,56,74,64,62,37,53,78,76,64,55,63,73,93,74,65,80,82,85,59,46,65,51,80,61,72,63,68,86,54,71,90,73,39,97,56,94,87,70,57,72,23,60,53,53,14,51,54,41,14,33,58,58,49,73,51,64,97,88,113

Secondary structure (DSSP, 8-state):
--BTTB-GGGS---------------HHHHHHTT--GGG-------------SSGGGSS-SS--HHHHHHHHHHHHHHT--TT-

Radius of gyration: 19.49 Å; Cα contacts (8 Å, |Δi|>4): 54; chains: 1; bounding box: 37×37×52 Å

Sequence (84 aa):
MVCFPYPKLMNAIMEVDQGAAVILTGSETAREIGIPEDRWVYLWGCGQANDKWLVSERVNYHSSPGIRAATSRALSMAGITVND